Protein AF-A0AAU0S2L6-F1 (afdb_monomer_lite)

Foldseek 3Di:
DDDDDDDLVRLLVVLLVLLLVLCVVLVVVPVPDPSSVVSLVRNVVSLVVNCVVCPPPDDPCSNVVSVVSSDDPPPDPPDDPDDD

Sequence (84 aa):
MTEHTWTYAELTRAAEQKITLWMKRSAEMGHHSYPAKICRDFAWGAHSLWFELTAGYQQPGDDERLSALQAVPQQDDQQDDHPE

Radius of gyration: 16.93 Å; chains: 1; bounding box: 38×40×50 Å

Structure (mmCIF, N/CA/C/O backbone):
data_AF-A0AAU0S2L6-F1
#
_entry.id   AF-A0AAU0S2L6-F1
#
loop_
_atom_site.group_PDB
_atom_site.id
_atom_site.type_symbol
_atom_site.label_atom_id
_atom_site.label_alt_id
_atom_site.label_comp_id
_atom_site.label_asym_id
_atom_site.label_entity_id
_atom_site.label_seq_id
_atom_site.pdbx_PDB_ins_code
_atom_site.Cartn_x
_atom_site.Cartn_y
_atom_site.Cartn_z
_atom_site.occupancy
_atom_site.B_iso_or_equiv
_atom_site.auth_seq_id
_atom_site.auth_comp_id
_atom_site.auth_asym_id
_atom_site.auth_atom_id
_atom_site.pdbx_PDB_model_num
ATOM 1 N N . MET A 1 1 ? -8.788 22.425 15.846 1.00 54.91 1 MET A N 1
ATOM 2 C CA . MET A 1 1 ? -8.484 21.535 14.708 1.00 54.91 1 MET A CA 1
ATOM 3 C C . MET A 1 1 ? -9.590 20.505 14.657 1.00 54.91 1 MET A C 1
ATOM 5 O O . MET A 1 1 ? -9.867 19.917 15.690 1.00 54.91 1 MET A O 1
ATOM 9 N N . THR A 1 2 ? -10.284 20.356 13.533 1.00 69.19 2 THR A N 1
ATOM 10 C CA . THR A 1 2 ? -11.211 19.231 13.353 1.00 69.19 2 THR A CA 1
ATOM 11 C C . THR A 1 2 ? -10.386 17.977 13.113 1.00 69.19 2 THR A C 1
ATOM 13 O O . THR A 1 2 ? -9.580 17.948 12.183 1.00 69.19 2 THR A O 1
ATOM 16 N N . GLU A 1 3 ? -10.546 16.979 13.974 1.00 80.56 3 GLU A N 1
ATOM 17 C CA . GLU A 1 3 ? -9.928 15.670 13.793 1.00 80.56 3 GLU A CA 1
ATOM 18 C C . GLU A 1 3 ? -10.592 14.967 12.608 1.00 80.56 3 GLU A C 1
ATOM 20 O O . GLU A 1 3 ? -11.818 14.945 12.490 1.00 80.56 3 GLU A O 1
ATOM 25 N N . HIS A 1 4 ? -9.778 14.437 11.698 1.00 83.38 4 HIS A N 1
ATOM 26 C CA . HIS A 1 4 ? -10.262 13.618 10.597 1.00 83.38 4 HIS A CA 1
ATOM 27 C C . HIS A 1 4 ? -9.993 12.152 10.928 1.00 83.38 4 HIS A C 1
ATOM 29 O O . HIS A 1 4 ? -8.840 11.748 11.080 1.00 83.38 4 HIS A O 1
ATOM 35 N N . THR A 1 5 ? -11.059 11.368 11.053 1.00 89.19 5 THR A N 1
ATOM 36 C CA . THR A 1 5 ? -10.990 9.926 11.299 1.00 89.19 5 THR A CA 1
ATOM 37 C C . THR A 1 5 ? -11.149 9.184 9.980 1.00 89.19 5 THR A C 1
ATOM 39 O O . THR A 1 5 ? -12.037 9.509 9.197 1.00 89.19 5 THR A O 1
ATOM 42 N N . TRP A 1 6 ? -10.295 8.191 9.750 1.00 93.00 6 TRP A N 1
ATOM 43 C CA . TRP A 1 6 ? -10.355 7.334 8.571 1.00 93.00 6 TRP A CA 1
ATOM 44 C C . TRP A 1 6 ? -11.032 6.024 8.950 1.00 93.00 6 TRP A C 1
ATOM 46 O O . TRP A 1 6 ? -10.746 5.446 10.000 1.00 93.00 6 TRP A O 1
ATOM 56 N N . THR A 1 7 ? -11.914 5.537 8.092 1.00 95.75 7 THR A N 1
ATOM 57 C CA . THR A 1 7 ? -12.480 4.197 8.222 1.00 95.75 7 THR A CA 1
ATOM 58 C C . THR A 1 7 ? -11.490 3.143 7.732 1.00 95.75 7 THR A C 1
ATOM 60 O O . THR A 1 7 ? -10.628 3.396 6.886 1.00 95.75 7 THR A O 1
ATOM 63 N N . TYR A 1 8 ? -11.658 1.912 8.216 1.00 96.12 8 TYR A N 1
ATOM 64 C CA . TYR A 1 8 ? -10.905 0.757 7.726 1.00 96.12 8 TYR A CA 1
ATOM 65 C C . TYR A 1 8 ? -11.001 0.598 6.196 1.00 96.12 8 TYR A C 1
ATOM 67 O O . TYR A 1 8 ? -9.997 0.365 5.521 1.00 96.12 8 TYR A O 1
ATOM 75 N N . ALA A 1 9 ? -12.200 0.781 5.634 1.00 96.12 9 ALA A N 1
ATOM 76 C CA . ALA A 1 9 ? -12.430 0.684 4.195 1.00 96.12 9 ALA A CA 1
ATOM 77 C C . ALA A 1 9 ? -11.683 1.775 3.409 1.00 96.12 9 ALA A C 1
ATOM 79 O O . ALA A 1 9 ? -11.140 1.499 2.340 1.00 96.12 9 ALA A O 1
ATOM 80 N N . GLU A 1 10 ? -11.610 3.002 3.935 1.00 96.88 10 GLU A N 1
ATOM 81 C CA . GLU A 1 10 ? -10.849 4.091 3.312 1.00 96.88 10 GLU A CA 1
ATOM 82 C C . GLU A 1 10 ? -9.345 3.818 3.330 1.00 96.88 10 GLU A C 1
ATOM 84 O O . GLU A 1 10 ? -8.691 3.986 2.301 1.00 96.88 10 GLU A O 1
ATOM 89 N N . 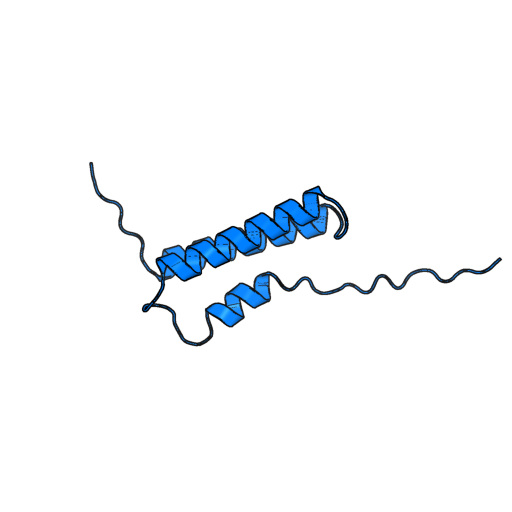LEU A 1 11 ? -8.806 3.343 4.459 1.00 96.81 11 LEU A N 1
ATOM 90 C CA . LEU A 1 11 ? -7.394 2.965 4.572 1.00 96.81 11 LEU A CA 1
ATOM 91 C C . LEU A 1 11 ? -7.038 1.833 3.604 1.00 96.81 11 LEU A C 1
ATOM 93 O O . LEU A 1 11 ? -6.040 1.917 2.890 1.00 96.81 11 LEU A O 1
ATOM 97 N N . THR A 1 12 ? -7.881 0.805 3.537 1.00 97.75 12 THR A N 1
ATOM 98 C CA . THR A 1 12 ? -7.667 -0.365 2.674 1.00 97.75 12 THR A CA 1
ATOM 99 C C . THR A 1 12 ? -7.730 0.016 1.197 1.00 97.75 12 THR A C 1
ATOM 101 O O . THR A 1 12 ? -6.806 -0.276 0.438 1.00 97.75 12 THR A O 1
ATOM 104 N N . ARG A 1 13 ? -8.740 0.797 0.795 1.00 97.56 13 ARG A N 1
ATOM 105 C CA . ARG A 1 13 ? -8.844 1.317 -0.575 1.00 97.56 13 ARG A CA 1
ATOM 106 C C . ARG A 1 13 ? -7.658 2.209 -0.947 1.00 97.56 13 ARG A C 1
ATOM 108 O O . ARG A 1 13 ? -7.163 2.139 -2.073 1.00 97.56 13 ARG A O 1
ATOM 115 N N . ALA A 1 14 ? -7.201 3.060 -0.030 1.00 97.69 14 ALA A N 1
ATOM 116 C CA . ALA A 1 14 ? -6.043 3.913 -0.269 1.00 97.69 14 ALA A CA 1
ATOM 117 C C . ALA A 1 14 ? -4.760 3.085 -0.456 1.00 97.69 14 ALA A C 1
ATOM 119 O O . ALA A 1 14 ? -3.971 3.383 -1.356 1.00 97.69 14 ALA A O 1
ATOM 120 N N . ALA A 1 15 ? -4.574 2.028 0.340 1.00 98.19 15 ALA A N 1
ATOM 121 C CA . ALA A 1 15 ? -3.443 1.114 0.218 1.00 98.19 15 ALA A CA 1
ATOM 122 C C . ALA A 1 15 ? -3.432 0.407 -1.145 1.00 98.19 15 ALA A C 1
ATOM 124 O O . ALA A 1 15 ? -2.439 0.494 -1.865 1.00 98.19 15 ALA A O 1
ATOM 125 N N . GLU A 1 16 ? -4.556 -0.184 -1.560 1.00 98.12 16 GLU A N 1
ATOM 126 C CA . GLU A 1 16 ? -4.703 -0.841 -2.869 1.00 98.12 16 GLU A CA 1
ATOM 127 C C . GLU A 1 16 ? -4.348 0.089 -4.033 1.00 98.12 16 GLU A C 1
ATOM 129 O O . GLU A 1 16 ? -3.595 -0.282 -4.938 1.00 98.12 16 GLU A O 1
ATOM 134 N N . GLN A 1 17 ? -4.857 1.325 -4.000 1.00 98.06 17 GLN A N 1
ATOM 135 C CA . GLN A 1 17 ? -4.578 2.327 -5.028 1.00 98.06 17 GLN A CA 1
ATOM 136 C C . GLN A 1 17 ? -3.090 2.678 -5.089 1.00 98.06 17 GLN A C 1
ATOM 138 O O . GLN A 1 17 ? -2.541 2.837 -6.182 1.00 98.06 17 GLN A O 1
ATOM 143 N N . LYS A 1 18 ? -2.425 2.803 -3.934 1.00 98.19 18 LYS A N 1
ATOM 144 C CA . LYS A 1 18 ? -0.992 3.115 -3.874 1.00 98.19 18 LYS A CA 1
ATOM 145 C C . LYS A 1 18 ? -0.136 1.946 -4.336 1.00 98.19 18 LYS A C 1
ATOM 147 O O . LYS A 1 18 ? 0.757 2.173 -5.149 1.00 98.19 18 LYS A O 1
ATOM 152 N N . ILE A 1 19 ? -0.432 0.730 -3.884 1.00 98.12 19 ILE A N 1
ATOM 153 C CA . ILE A 1 19 ? 0.264 -0.484 -4.322 1.00 98.12 19 ILE A CA 1
ATOM 154 C C . ILE A 1 19 ? 0.148 -0.609 -5.845 1.00 98.12 19 ILE A C 1
ATOM 156 O O . ILE A 1 19 ? 1.162 -0.632 -6.539 1.00 98.12 19 ILE A O 1
ATOM 160 N N . THR A 1 20 ? -1.073 -0.548 -6.384 1.00 96.94 20 THR A N 1
ATOM 161 C CA . THR A 1 20 ? -1.329 -0.658 -7.831 1.00 96.94 20 THR A CA 1
ATOM 162 C C . THR A 1 20 ? -0.593 0.417 -8.634 1.00 96.94 20 THR A C 1
ATOM 164 O O . THR A 1 20 ? 0.032 0.118 -9.652 1.00 96.94 20 THR A O 1
ATOM 167 N N . LEU A 1 21 ? -0.628 1.675 -8.179 1.00 96.75 21 LEU A N 1
ATOM 168 C CA . LEU A 1 21 ? 0.062 2.785 -8.843 1.00 96.75 21 LEU A CA 1
ATOM 169 C C . LEU A 1 21 ? 1.571 2.538 -8.940 1.00 96.75 21 LEU A C 1
ATOM 171 O O . LEU A 1 21 ? 2.169 2.753 -9.995 1.00 96.75 21 LEU A O 1
ATOM 175 N N . TRP A 1 22 ? 2.191 2.122 -7.839 1.00 96.75 22 TRP A N 1
ATOM 176 C CA . TRP A 1 22 ? 3.631 1.914 -7.792 1.00 96.75 22 TRP A CA 1
ATOM 177 C C . TRP A 1 22 ? 4.064 0.674 -8.567 1.00 96.75 22 TRP A C 1
ATOM 179 O O . TRP A 1 22 ? 5.066 0.731 -9.278 1.00 96.75 22 TRP A O 1
ATOM 189 N N . MET A 1 23 ? 3.281 -0.401 -8.528 1.00 95.19 23 MET A N 1
ATOM 190 C CA . MET A 1 23 ? 3.545 -1.590 -9.338 1.00 95.19 23 MET A CA 1
ATOM 191 C C . MET A 1 23 ? 3.422 -1.295 -10.835 1.00 95.19 23 MET A C 1
ATOM 193 O O . MET A 1 23 ? 4.296 -1.693 -11.605 1.00 95.19 23 MET A O 1
ATOM 197 N N . LYS A 1 24 ? 2.428 -0.495 -11.246 1.00 94.00 24 LYS A N 1
ATOM 198 C CA . LYS A 1 24 ? 2.312 -0.023 -12.633 1.00 94.00 24 LYS A CA 1
ATOM 199 C C . LYS A 1 24 ? 3.537 0.790 -13.065 1.00 94.00 24 LYS A C 1
ATOM 201 O O . LYS A 1 24 ? 4.117 0.513 -14.108 1.00 94.00 24 LYS A O 1
ATOM 206 N N . ARG A 1 25 ? 3.978 1.744 -12.236 1.00 93.88 25 ARG A N 1
ATOM 207 C CA . ARG A 1 25 ? 5.197 2.532 -12.502 1.00 93.88 25 ARG A CA 1
ATOM 208 C C . ARG A 1 25 ? 6.451 1.662 -12.571 1.00 93.88 25 ARG A C 1
ATOM 210 O O . ARG A 1 25 ? 7.318 1.915 -13.396 1.00 93.88 25 ARG A O 1
ATOM 217 N N . SER A 1 26 ? 6.543 0.633 -11.728 1.00 93.69 26 SER A N 1
ATOM 218 C CA . SER A 1 26 ? 7.648 -0.329 -11.771 1.00 93.69 26 SER A CA 1
ATOM 219 C C . SER A 1 26 ? 7.704 -1.059 -13.115 1.00 93.69 26 SER A C 1
ATOM 221 O O . SER A 1 26 ? 8.784 -1.189 -13.687 1.00 93.69 26 SER A O 1
ATOM 223 N N . ALA A 1 27 ? 6.550 -1.483 -13.643 1.00 91.12 27 ALA A N 1
ATOM 224 C CA . ALA A 1 27 ? 6.458 -2.134 -14.948 1.00 91.12 27 ALA A CA 1
ATOM 225 C C . ALA A 1 27 ? 6.847 -1.191 -16.103 1.00 91.12 27 ALA A C 1
ATOM 227 O O . ALA A 1 27 ? 7.612 -1.581 -16.979 1.00 91.12 27 ALA A O 1
ATOM 228 N N . GLU A 1 28 ? 6.406 0.072 -16.066 1.00 91.62 28 GLU A N 1
ATOM 229 C CA . GLU A 1 28 ? 6.742 1.089 -17.081 1.00 91.62 28 GLU A CA 1
ATOM 230 C C . GLU A 1 28 ? 8.251 1.406 -17.155 1.00 91.62 28 GLU A C 1
ATOM 232 O O . GLU A 1 28 ? 8.746 1.826 -18.198 1.00 91.62 28 GLU A O 1
ATOM 237 N N . MET A 1 29 ? 8.998 1.203 -16.063 1.00 87.94 29 MET A N 1
ATOM 238 C CA . MET A 1 29 ? 10.435 1.504 -15.965 1.00 87.94 29 MET A CA 1
ATOM 239 C C . MET A 1 29 ? 11.357 0.324 -16.322 1.00 87.94 29 MET A C 1
ATOM 241 O O . MET A 1 29 ? 12.580 0.472 -16.250 1.00 87.94 29 MET A O 1
ATOM 245 N N . GLY A 1 30 ? 10.801 -0.845 -16.655 1.00 80.62 30 GLY A N 1
ATOM 246 C CA . GLY A 1 30 ? 11.550 -2.084 -16.883 1.00 80.62 30 GLY A CA 1
ATOM 247 C C . GLY A 1 30 ? 11.982 -2.766 -15.579 1.00 80.62 30 GLY A C 1
ATOM 248 O O . GLY A 1 30 ? 12.633 -2.164 -14.725 1.00 80.62 30 GLY A O 1
ATOM 249 N N . HIS A 1 31 ? 11.641 -4.049 -15.420 1.00 69.31 31 HIS A N 1
ATOM 250 C CA . HIS A 1 31 ? 11.674 -4.767 -14.136 1.00 69.31 31 HIS A CA 1
ATOM 251 C C . HIS A 1 31 ? 13.017 -4.746 -13.390 1.00 69.31 31 HIS A C 1
ATOM 253 O O . HIS A 1 31 ? 13.032 -4.726 -12.150 1.00 69.31 31 HIS A O 1
ATOM 259 N N . HIS A 1 32 ? 14.126 -4.694 -14.127 1.00 76.62 32 HIS A N 1
ATOM 260 C CA . HIS A 1 32 ? 15.484 -4.755 -13.587 1.00 76.62 32 HIS A CA 1
ATOM 261 C C . HIS A 1 32 ? 16.134 -3.388 -13.344 1.00 76.62 32 HIS A C 1
ATOM 263 O O . HIS A 1 32 ? 17.263 -3.329 -12.858 1.00 76.62 32 HIS A O 1
ATOM 269 N N . SER A 1 33 ? 15.445 -2.281 -13.634 1.00 89.56 33 SER A N 1
ATOM 270 C CA . SER A 1 33 ? 16.006 -0.954 -13.390 1.00 89.56 33 SER A CA 1
ATOM 271 C C . SER A 1 33 ? 15.967 -0.585 -11.899 1.00 89.56 33 SER A C 1
ATOM 273 O O . SER A 1 33 ? 15.050 -0.949 -11.154 1.00 89.56 33 SER A O 1
ATOM 275 N N . TYR A 1 34 ? 16.968 0.171 -11.437 1.00 91.00 34 TYR A N 1
ATOM 276 C CA . TYR A 1 34 ? 16.985 0.708 -10.071 1.00 91.00 34 TYR A CA 1
ATOM 277 C C . TYR A 1 34 ? 15.722 1.542 -9.743 1.00 91.00 34 TYR A C 1
ATOM 279 O O . TYR A 1 34 ? 15.133 1.325 -8.680 1.00 91.00 34 TYR A O 1
ATOM 287 N N . PRO A 1 35 ? 15.211 2.404 -10.649 1.00 93.44 35 PRO A N 1
ATOM 288 C CA . PRO A 1 35 ? 13.918 3.069 -10.465 1.00 93.44 35 PRO A CA 1
ATOM 289 C C . PRO A 1 35 ? 12.731 2.107 -10.306 1.00 93.44 35 PRO A C 1
ATOM 291 O O . PRO A 1 35 ? 11.862 2.340 -9.461 1.00 93.44 35 PRO A O 1
ATOM 294 N N . ALA A 1 36 ? 12.702 0.996 -11.052 1.00 91.81 36 ALA A N 1
ATOM 295 C CA . ALA A 1 36 ? 11.656 -0.012 -10.903 1.00 91.81 36 ALA A CA 1
ATOM 296 C C . ALA A 1 36 ? 11.703 -0.688 -9.527 1.00 91.81 36 ALA A C 1
ATOM 298 O O . ALA A 1 36 ? 10.642 -0.939 -8.946 1.00 91.81 36 ALA A O 1
ATOM 299 N N . LYS A 1 37 ? 12.902 -0.931 -8.974 1.00 93.50 37 LYS A N 1
ATOM 300 C CA . LYS A 1 37 ? 13.063 -1.419 -7.595 1.00 93.50 37 LYS A CA 1
ATOM 301 C C . LYS A 1 37 ? 12.507 -0.418 -6.582 1.00 93.50 37 LYS A C 1
ATOM 303 O O . LYS A 1 37 ? 11.727 -0.821 -5.730 1.00 93.50 37 LYS A O 1
ATOM 308 N N . ILE A 1 38 ? 12.843 0.868 -6.706 1.00 96.06 38 ILE A N 1
ATOM 309 C CA . ILE A 1 38 ? 12.318 1.915 -5.813 1.00 96.06 38 ILE A CA 1
ATOM 310 C C . ILE A 1 38 ? 10.785 1.925 -5.823 1.00 96.06 38 ILE A C 1
ATOM 312 O O . ILE A 1 38 ? 10.158 2.024 -4.772 1.00 96.06 38 ILE A O 1
ATOM 316 N N . CYS A 1 39 ? 10.162 1.784 -6.995 1.00 95.56 39 CYS A N 1
ATOM 317 C CA . CYS A 1 39 ? 8.705 1.706 -7.082 1.00 95.56 39 CYS A CA 1
ATOM 318 C C . CYS A 1 39 ? 8.148 0.486 -6.326 1.00 95.56 39 CYS A C 1
ATOM 320 O O . CYS A 1 39 ? 7.172 0.629 -5.595 1.00 95.56 39 CYS A O 1
ATOM 322 N N . ARG A 1 40 ? 8.785 -0.689 -6.426 1.00 95.00 40 ARG A N 1
ATOM 323 C CA . ARG A 1 40 ? 8.387 -1.867 -5.629 1.00 95.00 40 ARG A CA 1
ATOM 324 C C . ARG A 1 40 ? 8.561 -1.630 -4.131 1.00 95.00 40 ARG A C 1
ATOM 326 O O . ARG A 1 40 ? 7.662 -1.962 -3.370 1.00 95.00 40 ARG A O 1
ATOM 333 N N . ASP A 1 41 ? 9.654 -0.990 -3.719 1.00 96.31 41 ASP A N 1
ATOM 334 C CA . ASP A 1 41 ? 9.884 -0.641 -2.313 1.00 96.31 41 ASP A CA 1
ATOM 335 C C . ASP A 1 41 ? 8.774 0.304 -1.786 1.00 96.31 41 ASP A C 1
ATOM 337 O O . ASP A 1 41 ? 8.302 0.147 -0.661 1.00 96.31 41 ASP A O 1
ATOM 341 N N . PHE A 1 42 ? 8.283 1.247 -2.605 1.00 97.62 42 PHE A N 1
ATOM 342 C CA . PHE A 1 42 ? 7.137 2.097 -2.245 1.00 97.62 42 PHE A CA 1
ATOM 343 C C . PHE A 1 42 ? 5.807 1.335 -2.169 1.00 97.62 42 P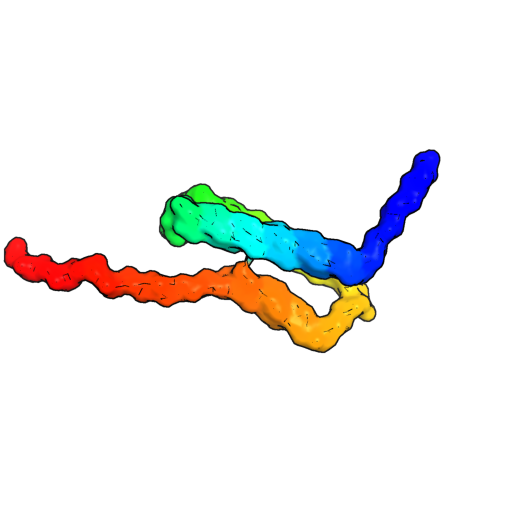HE A C 1
ATOM 345 O O . PHE A 1 42 ? 4.988 1.635 -1.297 1.00 97.62 42 PHE A O 1
ATOM 352 N N . ALA A 1 43 ? 5.575 0.374 -3.067 1.00 97.38 43 ALA A N 1
ATOM 353 C CA . ALA A 1 43 ? 4.405 -0.500 -3.002 1.00 97.38 43 ALA A CA 1
ATOM 354 C C . ALA A 1 43 ? 4.417 -1.322 -1.702 1.00 97.38 43 ALA A C 1
ATOM 356 O O . ALA A 1 43 ? 3.430 -1.324 -0.966 1.00 97.38 43 ALA A O 1
ATOM 357 N N . TRP A 1 44 ? 5.573 -1.906 -1.374 1.00 97.50 44 TRP A N 1
ATOM 358 C CA . TRP A 1 44 ? 5.796 -2.635 -0.129 1.00 97.50 44 TRP A CA 1
ATOM 359 C C . TRP A 1 44 ? 5.562 -1.759 1.106 1.00 97.50 44 TRP A C 1
ATOM 361 O O . TRP A 1 44 ? 4.885 -2.170 2.047 1.00 97.50 44 TRP A O 1
ATOM 371 N N . GLY A 1 45 ? 6.057 -0.519 1.091 1.00 98.12 45 GLY A N 1
ATOM 372 C CA . GLY A 1 45 ? 5.830 0.433 2.178 1.00 98.12 45 GLY A CA 1
ATOM 373 C C . GLY A 1 45 ? 4.349 0.770 2.391 1.00 98.12 45 GLY A C 1
ATOM 374 O O . GLY A 1 45 ? 3.909 0.885 3.533 1.00 98.12 45 GLY A O 1
ATOM 375 N N . ALA A 1 46 ? 3.561 0.889 1.317 1.00 98.19 46 ALA A N 1
ATOM 376 C CA . ALA A 1 46 ? 2.120 1.131 1.414 1.00 98.19 46 ALA A CA 1
ATOM 377 C C . ALA A 1 46 ? 1.367 -0.058 2.034 1.00 98.19 46 ALA A C 1
ATOM 379 O O . ALA A 1 46 ? 0.491 0.148 2.874 1.00 98.19 46 ALA A O 1
ATOM 380 N N . HIS A 1 47 ? 1.731 -1.287 1.655 1.00 98.31 47 HIS A N 1
ATOM 381 C CA . HIS A 1 47 ? 1.183 -2.507 2.254 1.00 98.31 47 HIS A CA 1
ATOM 382 C C . HIS A 1 47 ? 1.584 -2.645 3.727 1.00 98.31 47 HIS A C 1
ATOM 384 O O . HIS A 1 47 ? 0.710 -2.815 4.570 1.00 98.31 47 HIS A O 1
ATOM 390 N N . SER A 1 48 ? 2.868 -2.454 4.050 1.00 98.12 48 SER A N 1
ATOM 391 C CA . SER A 1 48 ? 3.374 -2.516 5.430 1.00 98.12 48 SER A CA 1
ATOM 392 C C . SER A 1 48 ? 2.669 -1.507 6.342 1.00 98.12 48 SER A C 1
ATOM 394 O O . SER A 1 48 ? 2.244 -1.846 7.441 1.00 98.12 48 SER A O 1
ATOM 396 N N . LEU A 1 49 ? 2.486 -0.264 5.881 1.00 98.06 49 LEU A N 1
ATOM 397 C CA . LEU A 1 49 ? 1.789 0.756 6.665 1.00 98.06 49 LEU A CA 1
ATOM 398 C C . LEU A 1 49 ? 0.310 0.410 6.874 1.00 98.06 49 LEU A C 1
ATOM 400 O O . LEU A 1 49 ? -0.210 0.595 7.972 1.00 98.06 49 LEU A O 1
ATOM 404 N N . TRP A 1 50 ? -0.373 -0.089 5.840 1.00 98.12 50 TRP A N 1
ATOM 405 C CA . TRP A 1 50 ? -1.750 -0.564 5.979 1.00 98.12 50 TRP A CA 1
ATOM 406 C C . TRP A 1 50 ? -1.850 -1.707 6.988 1.00 98.12 50 TRP A C 1
ATOM 408 O O . TRP A 1 50 ? -2.748 -1.683 7.829 1.00 98.12 50 TRP A O 1
ATOM 418 N N . PHE A 1 51 ? -0.923 -2.666 6.939 1.00 97.81 51 PHE A N 1
ATOM 419 C CA . PHE A 1 51 ? -0.906 -3.812 7.841 1.00 97.81 51 PHE A CA 1
ATOM 420 C C . PHE A 1 51 ? -0.842 -3.351 9.301 1.00 97.81 51 PHE A C 1
ATOM 422 O O . PHE A 1 51 ? -1.697 -3.721 10.103 1.00 97.81 51 PHE A O 1
ATOM 429 N N . GLU A 1 52 ? 0.097 -2.457 9.614 1.00 97.75 52 GLU A N 1
ATOM 430 C CA . GLU A 1 52 ? 0.268 -1.903 10.961 1.00 97.75 52 GLU A CA 1
ATOM 431 C C . GLU A 1 52 ? -0.944 -1.076 11.418 1.00 97.75 52 GLU A C 1
ATOM 433 O O . GLU A 1 52 ? -1.455 -1.264 12.521 1.00 97.75 52 GLU A O 1
ATOM 438 N N . LEU A 1 53 ? -1.460 -0.179 10.567 1.00 96.75 53 LEU A N 1
ATOM 439 C CA . LEU A 1 53 ? -2.590 0.691 10.925 1.00 96.75 53 LEU A CA 1
ATOM 440 C C . LEU A 1 53 ? -3.908 -0.065 11.116 1.00 96.75 53 LEU A C 1
ATOM 442 O O . LEU A 1 53 ? -4.817 0.443 11.773 1.00 96.75 53 LEU A O 1
ATOM 446 N N . THR A 1 54 ? -4.034 -1.244 10.513 1.00 96.62 54 THR A N 1
ATOM 447 C CA . THR A 1 54 ? -5.265 -2.040 10.539 1.00 96.62 54 THR A CA 1
ATOM 448 C C . THR A 1 54 ? -5.161 -3.295 11.396 1.00 96.62 54 THR A C 1
ATOM 450 O O . THR A 1 54 ? -6.112 -4.079 11.437 1.00 96.62 54 THR A O 1
ATOM 453 N N . ALA A 1 55 ? -4.052 -3.482 12.116 1.00 95.19 55 ALA A N 1
ATOM 454 C CA . ALA A 1 55 ? -3.832 -4.637 12.975 1.00 95.19 55 ALA A CA 1
ATOM 455 C C . ALA A 1 55 ? -5.019 -4.864 13.933 1.00 95.19 55 ALA A C 1
ATOM 457 O O . ALA A 1 55 ? -5.448 -3.965 14.658 1.00 95.19 55 ALA A O 1
ATOM 458 N N . GLY A 1 56 ? -5.579 -6.077 13.906 1.00 94.62 56 GLY A N 1
ATOM 459 C CA . GLY A 1 56 ? -6.762 -6.455 14.693 1.00 94.62 56 GLY A CA 1
ATOM 460 C C . GLY A 1 56 ? -8.123 -6.098 14.073 1.00 94.62 56 GLY A C 1
ATOM 461 O O . GLY A 1 56 ? -9.143 -6.537 14.597 1.00 94.62 56 GLY A O 1
ATOM 462 N N . TYR A 1 57 ? -8.154 -5.363 12.955 1.00 94.19 57 TYR A N 1
ATOM 463 C CA . TYR A 1 57 ? -9.372 -5.003 12.206 1.00 94.19 57 TYR A CA 1
ATOM 464 C C . TYR A 1 57 ? -9.420 -5.589 10.786 1.00 94.19 57 TYR A C 1
ATOM 466 O O . TYR A 1 57 ? -10.425 -5.431 10.094 1.00 94.19 57 TYR A O 1
ATOM 474 N N . GLN A 1 58 ? -8.339 -6.236 10.348 1.00 96.31 58 GLN A N 1
ATOM 475 C CA . GLN A 1 58 ? -8.227 -6.881 9.038 1.00 96.31 58 GLN A CA 1
ATOM 476 C C . GLN A 1 58 ? -9.303 -7.954 8.847 1.00 96.31 58 GLN A C 1
ATOM 478 O O . GLN A 1 58 ? -9.601 -8.710 9.779 1.00 96.31 58 GLN A O 1
ATOM 483 N N . GLN A 1 59 ? -9.868 -8.051 7.641 1.00 95.75 59 GLN A N 1
ATOM 484 C CA . GLN A 1 59 ? -10.752 -9.161 7.303 1.00 95.75 59 GLN A CA 1
ATOM 485 C C . GLN A 1 59 ? -9.929 -10.348 6.782 1.00 95.75 59 GLN A C 1
ATOM 487 O O . GLN A 1 59 ? -8.823 -10.172 6.258 1.00 95.75 59 GLN A O 1
ATOM 492 N N . PRO A 1 60 ? -10.447 -11.582 6.916 1.00 96.44 60 PRO A N 1
ATOM 493 C CA . PRO A 1 60 ? -9.798 -12.751 6.336 1.00 96.44 60 PRO A CA 1
ATOM 494 C C . PRO A 1 60 ? -9.572 -12.567 4.829 1.00 96.44 60 PRO A C 1
ATOM 496 O O . PRO A 1 60 ? -10.515 -12.261 4.099 1.00 96.44 60 PRO A O 1
ATOM 499 N N . GLY A 1 61 ? -8.341 -12.784 4.362 1.00 95.31 61 GLY A N 1
ATOM 500 C CA . GLY A 1 61 ? -7.985 -12.674 2.946 1.00 95.31 61 GLY A CA 1
ATOM 501 C C . GLY A 1 61 ? -7.449 -11.309 2.508 1.00 95.31 61 GLY A C 1
ATOM 502 O O . GLY A 1 61 ? -6.993 -11.190 1.371 1.00 95.31 61 GLY A O 1
ATOM 503 N N . ASP A 1 62 ? -7.511 -10.266 3.344 1.00 96.38 62 ASP A N 1
ATOM 504 C CA . ASP A 1 62 ? -7.050 -8.937 2.926 1.00 96.38 62 ASP A CA 1
ATOM 505 C C . ASP A 1 62 ? -5.539 -8.864 2.733 1.00 96.38 62 ASP A C 1
ATOM 507 O O . ASP A 1 62 ? -5.076 -8.234 1.782 1.00 96.38 62 ASP A O 1
ATOM 511 N N . ASP A 1 63 ? -4.772 -9.527 3.597 1.00 95.88 63 ASP A N 1
ATOM 512 C CA . ASP A 1 63 ? -3.318 -9.542 3.476 1.00 95.88 63 ASP A CA 1
ATOM 513 C C . ASP A 1 63 ? -2.876 -10.261 2.197 1.00 95.88 63 ASP A C 1
ATOM 515 O O . ASP A 1 63 ? -2.079 -9.726 1.422 1.00 95.88 63 ASP A O 1
ATOM 519 N N . GLU A 1 64 ? -3.467 -11.423 1.906 1.00 95.94 64 GLU A N 1
ATOM 520 C CA . GLU A 1 64 ? -3.216 -12.152 0.666 1.00 95.94 64 GLU A CA 1
ATOM 521 C C . GLU A 1 64 ? -3.621 -11.323 -0.556 1.00 95.94 64 GLU A C 1
ATOM 523 O O . GLU A 1 64 ? -2.891 -11.265 -1.547 1.00 95.94 64 GLU A O 1
ATOM 528 N N . ARG A 1 65 ? -4.766 -10.639 -0.483 1.00 96.00 65 ARG A N 1
ATOM 529 C CA . ARG A 1 65 ? -5.291 -9.804 -1.567 1.00 96.00 65 ARG A CA 1
ATOM 530 C C . ARG A 1 65 ? -4.389 -8.608 -1.860 1.00 96.00 65 ARG A C 1
ATOM 532 O O . ARG A 1 65 ? -4.122 -8.340 -3.030 1.00 96.00 65 ARG A O 1
ATOM 539 N N . LEU A 1 66 ? -3.900 -7.902 -0.840 1.00 96.06 66 LEU A N 1
ATOM 540 C CA . LEU A 1 66 ? -2.981 -6.772 -1.023 1.00 96.06 66 LEU A CA 1
ATOM 541 C C . LEU A 1 66 ? -1.574 -7.234 -1.425 1.00 96.06 66 LEU A C 1
ATOM 543 O O . LEU A 1 66 ? -0.933 -6.581 -2.251 1.00 96.06 66 LEU A O 1
ATOM 547 N N . SER A 1 67 ? -1.111 -8.370 -0.907 1.00 94.25 67 SER A N 1
ATOM 548 C CA . SER A 1 67 ? 0.157 -8.985 -1.314 1.00 94.25 67 SER A CA 1
ATOM 549 C C . SER A 1 67 ? 0.127 -9.420 -2.781 1.00 94.25 67 SER A C 1
ATOM 551 O O . SER A 1 67 ? 1.091 -9.196 -3.514 1.00 94.25 67 SER A O 1
ATOM 553 N N . ALA A 1 68 ? -1.002 -9.952 -3.257 1.00 95.94 68 ALA A N 1
ATOM 554 C CA . ALA A 1 68 ? -1.181 -10.346 -4.653 1.00 95.94 68 ALA A CA 1
ATOM 555 C C . ALA A 1 68 ? -1.063 -9.167 -5.633 1.00 95.94 68 ALA A C 1
ATOM 557 O O . ALA A 1 68 ? -0.600 -9.357 -6.754 1.00 95.94 68 ALA A O 1
ATOM 558 N N . LEU A 1 69 ? -1.398 -7.937 -5.220 1.00 94.75 69 LEU A N 1
ATOM 559 C CA . LEU A 1 69 ? -1.206 -6.742 -6.056 1.00 94.75 69 LEU A CA 1
ATOM 560 C C . LEU A 1 69 ? 0.276 -6.443 -6.340 1.00 94.75 69 LEU A C 1
ATOM 562 O O . LEU A 1 69 ? 0.583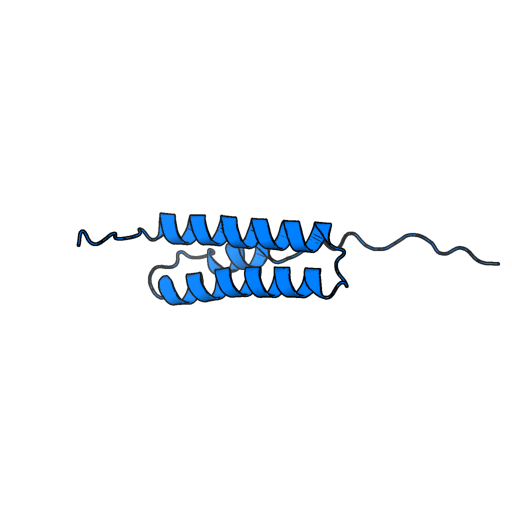 -5.723 -7.289 1.00 94.75 69 LEU A O 1
ATOM 566 N N . GLN A 1 70 ? 1.187 -6.972 -5.519 1.00 91.50 70 GLN A N 1
ATOM 567 C CA . GLN A 1 70 ? 2.636 -6.823 -5.676 1.00 91.50 70 GLN A CA 1
ATOM 568 C C . GLN A 1 70 ? 3.257 -7.944 -6.518 1.00 91.50 70 GLN A C 1
ATOM 570 O O . GLN A 1 70 ? 4.408 -7.828 -6.946 1.00 91.50 70 GLN A O 1
ATOM 575 N N . ALA A 1 71 ? 2.505 -9.013 -6.792 1.00 83.75 71 ALA A N 1
ATOM 576 C CA . ALA A 1 71 ? 2.930 -10.064 -7.698 1.00 83.75 71 ALA A CA 1
ATOM 577 C C . ALA A 1 71 ? 2.838 -9.535 -9.137 1.00 83.75 71 ALA A C 1
ATOM 579 O O . ALA A 1 71 ? 1.765 -9.439 -9.730 1.00 83.75 71 ALA A O 1
ATOM 580 N N . VAL A 1 72 ? 3.980 -9.141 -9.698 1.00 64.56 72 VAL A N 1
ATOM 581 C CA . VAL A 1 72 ? 4.084 -8.845 -11.129 1.00 64.56 72 VAL A CA 1
ATOM 582 C C . VAL A 1 72 ? 3.796 -10.146 -11.890 1.00 64.56 72 VAL A C 1
ATOM 584 O O . VAL A 1 72 ? 4.434 -11.153 -11.574 1.00 64.56 72 VAL A O 1
ATOM 587 N N . PRO A 1 73 ? 2.895 -10.174 -12.889 1.00 54.56 73 PRO A N 1
ATOM 588 C CA . PRO A 1 73 ? 2.880 -11.283 -13.829 1.00 54.56 73 PRO A CA 1
ATOM 589 C C . PRO A 1 73 ? 4.235 -11.284 -14.535 1.00 54.56 73 PRO A C 1
ATOM 591 O O . PRO A 1 73 ? 4.562 -10.320 -15.226 1.00 54.56 73 PRO A O 1
ATOM 594 N N . GLN A 1 74 ? 5.039 -12.328 -14.327 1.00 43.78 74 GLN A N 1
ATOM 595 C CA . GLN A 1 74 ? 6.208 -12.555 -15.165 1.00 43.78 74 GLN A CA 1
ATOM 596 C C . GLN A 1 74 ? 5.682 -12.694 -16.594 1.00 43.78 74 GLN A C 1
ATOM 598 O O . GLN A 1 74 ? 5.113 -13.719 -16.955 1.00 43.78 74 GLN A O 1
ATOM 603 N N . GLN A 1 75 ? 5.770 -11.630 -17.390 1.00 42.88 75 GLN A N 1
ATOM 604 C CA . GLN A 1 75 ? 5.827 -11.827 -18.823 1.00 42.88 75 GLN 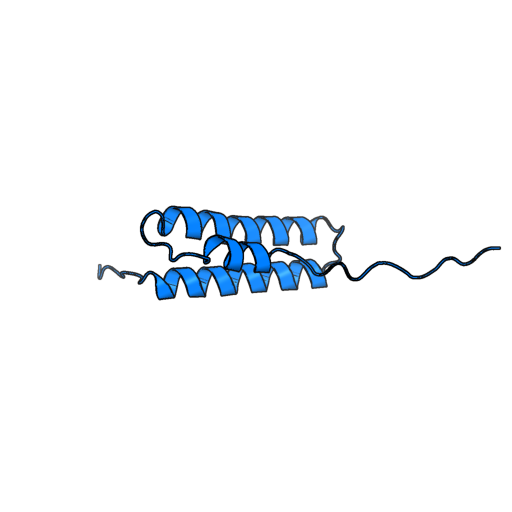A CA 1
ATOM 605 C C . GLN A 1 75 ? 7.197 -12.445 -19.029 1.00 42.88 75 GLN A C 1
ATOM 607 O O . GLN A 1 75 ? 8.207 -11.779 -18.815 1.00 42.88 75 GLN A O 1
ATOM 612 N N . ASP A 1 76 ? 7.198 -13.754 -19.269 1.00 42.88 76 ASP A N 1
ATOM 613 C CA . ASP A 1 76 ? 8.387 -14.501 -19.629 1.00 42.88 76 ASP A CA 1
ATOM 614 C C . ASP A 1 76 ? 9.132 -13.707 -20.704 1.00 42.88 76 ASP A C 1
ATOM 616 O O . ASP A 1 76 ? 8.612 -13.501 -21.803 1.00 42.88 76 ASP A O 1
ATOM 620 N N . ASP A 1 77 ? 10.341 -13.252 -20.377 1.00 45.50 77 ASP A N 1
ATOM 621 C CA . ASP A 1 77 ? 11.335 -12.833 -21.358 1.00 45.50 77 ASP A CA 1
ATOM 622 C C . ASP A 1 77 ? 11.747 -14.091 -22.152 1.00 45.50 77 ASP A C 1
ATOM 624 O O . ASP A 1 77 ? 12.822 -14.659 -21.970 1.00 45.50 77 ASP A O 1
ATOM 628 N N . GLN A 1 78 ? 10.847 -14.594 -22.999 1.00 51.06 78 GLN A N 1
ATOM 629 C CA . GLN A 1 78 ? 11.162 -15.497 -24.097 1.00 51.06 78 GLN A CA 1
ATOM 630 C C . GLN A 1 78 ? 11.057 -14.712 -25.401 1.00 51.06 78 GLN A C 1
ATOM 632 O O . GLN A 1 78 ? 9.988 -14.648 -26.000 1.00 51.06 78 GLN A O 1
ATOM 637 N N . GLN A 1 79 ? 12.181 -14.115 -25.805 1.00 44.12 79 GLN A N 1
ATOM 638 C CA . GLN A 1 79 ? 12.566 -13.732 -27.175 1.00 44.12 79 GLN A CA 1
ATOM 639 C C . GLN A 1 79 ? 13.960 -13.077 -27.075 1.00 44.12 79 GLN A C 1
ATOM 641 O O . GLN A 1 79 ? 14.128 -12.125 -26.324 1.00 44.12 79 GLN A O 1
ATOM 646 N N . ASP A 1 80 ? 15.039 -13.523 -27.712 1.00 44.16 80 ASP A N 1
ATOM 647 C CA . ASP A 1 80 ? 15.204 -14.484 -28.794 1.00 44.16 80 ASP A CA 1
ATOM 648 C C . ASP A 1 80 ? 16.488 -15.289 -28.582 1.00 44.16 80 ASP A C 1
ATOM 650 O O . ASP A 1 80 ? 17.583 -14.750 -28.408 1.00 44.16 80 ASP A O 1
ATOM 654 N N . ASP A 1 81 ? 16.328 -16.603 -28.661 1.00 58.81 81 ASP A N 1
ATOM 655 C CA . ASP A 1 81 ? 17.357 -17.498 -29.154 1.00 58.81 81 ASP A CA 1
ATOM 656 C C . ASP A 1 81 ? 17.513 -17.173 -30.648 1.00 58.81 81 ASP A C 1
ATOM 658 O O . ASP A 1 81 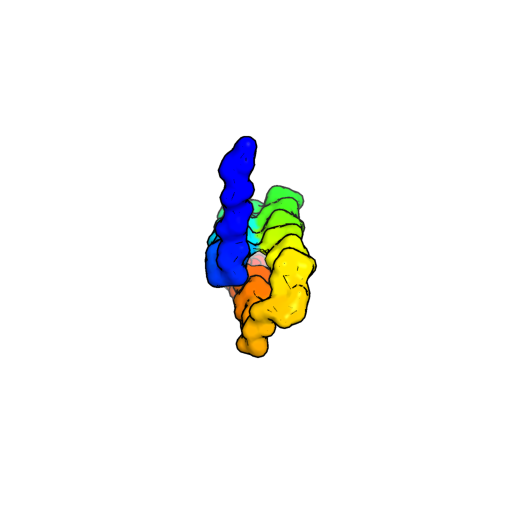? 16.622 -17.484 -31.446 1.00 58.81 81 ASP A O 1
ATOM 662 N N . HIS A 1 82 ? 18.597 -16.501 -31.046 1.00 42.28 82 HIS A N 1
ATOM 663 C CA . HIS A 1 82 ? 19.072 -16.632 -32.418 1.00 42.28 82 HIS A CA 1
ATOM 664 C C . HIS A 1 82 ? 20.581 -16.886 -32.477 1.00 42.28 82 HIS A C 1
ATOM 666 O O . HIS A 1 82 ? 21.364 -16.067 -31.986 1.00 42.28 82 HIS A O 1
ATOM 672 N N . PRO A 1 83 ? 20.979 -18.032 -33.059 1.00 64.12 83 PRO A N 1
ATOM 673 C CA . PRO A 1 83 ? 22.363 -18.373 -33.316 1.00 64.12 83 PRO A CA 1
ATOM 674 C C . PRO A 1 83 ? 22.851 -17.622 -34.561 1.00 64.12 83 PRO A C 1
ATOM 676 O O . PRO A 1 83 ? 22.085 -17.454 -35.506 1.0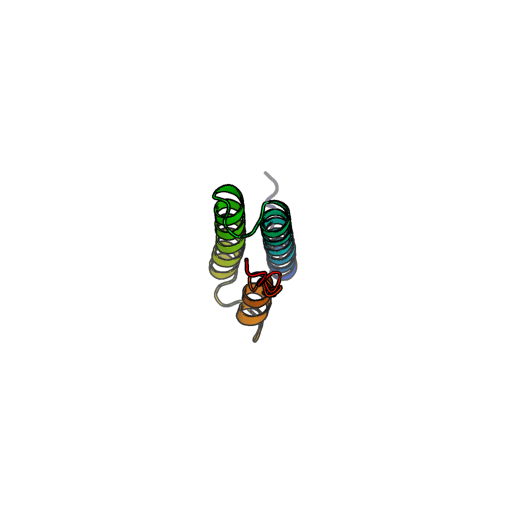0 64.12 83 PRO A O 1
ATOM 679 N N . GLU A 1 84 ? 24.111 -17.189 -34.544 1.00 47.81 84 GLU A N 1
ATOM 680 C CA . GLU A 1 84 ? 25.142 -17.376 -35.591 1.00 47.81 84 GLU A CA 1
ATOM 681 C C . GLU A 1 84 ? 26.436 -16.641 -35.212 1.00 47.81 84 GLU A C 1
ATOM 683 O O . GLU A 1 84 ? 26.395 -15.419 -34.940 1.00 47.81 84 GLU A O 1
#

pLDDT: mean 86.52, std 17.51, range [42.28, 98.31]

Secondary structure (DSSP, 8-state):
-PPPPPPHHHHHHHHHHHHHHHHHHHHHT-TTSHHHHHHHHHHHHHHHHHHHHTTTTPPTTHHHHHHHTT--------------